Protein AF-A0A8J5HYG6-F1 (afdb_monomer)

Mean predicted aligned error: 8.16 Å

InterPro domains:
  IPR001245 Serine-threonine/tyrosine-protein kinase, catalytic domain [PF07714] (3-101)
  IPR011009 Protein kinase-like domain superfamily [SSF56112] (3-103)
  IPR045874 Rust resistance kinase Lr10/LRL2.1-2.5-like [PTHR27009] (4-115)

Radius of gyration: 14.78 Å; Cα contacts (8 Å, |Δi|>4): 103; chains: 1; bounding box: 44×31×33 Å

Foldseek 3Di:
DDDDQLVVLQVVLLVLVCVLCPVVSVVVLVVVCVVPPSLLCCVVCVVVSLCNSLPPCVPPDPPPPSDVVVSQLSSLSNQLSSQSNAPDSVSRDGVVVSVVSNVDGPVPGDRDDRHDDD

Organism: Zingiber officinale (NCBI:txid94328)

Nearest PDB structures (foldseek):
  4oh4-assembly1_A  TM=7.161E-01  e=2.576E-01  Arabidopsis thaliana
  6iui-assembly1_A  TM=3.141E-01  e=2.716E+00  Rattus norvegicus
  5s7i-assembly2_B  TM=5.639E-01  e=8.818E+00  Homo sapiens

pLDDT: mean 78.33, std 15.59, range [44.38, 97.44]

Secondary structure (DSSP, 8-state):
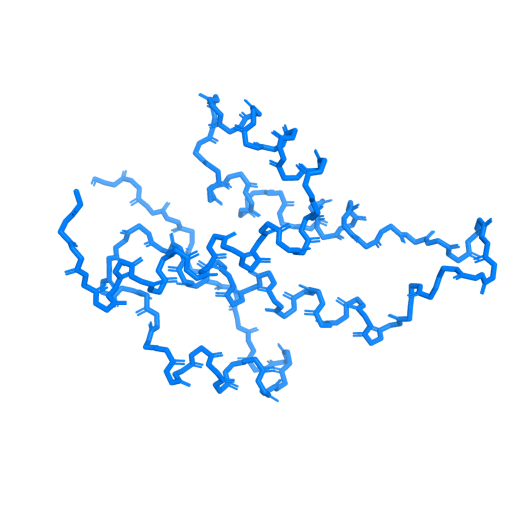----HHHHHHHHHHHHHHHHHHHHHHHHHHHHHTTS-HHHHHHHTHHHHHHHHS--GGGT-TTS---HHHHHHHHHHHHHHHHHT-SSGGGSPPHHHHHHHHHS-GGG--PPPPPP--

Solvent-accessible surface area (backbone atoms only — not comparable to full-atom values): 6951 Å² total; per-residue (Å²): 136,79,92,43,76,58,54,51,37,25,53,49,12,52,50,45,43,38,64,62,43,32,72,69,54,35,46,60,43,52,62,55,21,76,82,42,60,57,70,60,50,50,64,80,34,38,71,61,49,50,44,69,62,53,53,83,35,89,85,77,48,98,83,55,78,70,40,71,66,54,53,49,51,49,52,41,48,48,43,54,16,53,33,22,52,38,81,54,57,85,71,26,62,54,72,68,53,50,50,51,58,70,75,45,60,62,88,80,59,70,79,58,82,78,83,78,93,125

Structure (mmCIF, N/CA/C/O backbone):
data_AF-A0A8J5HYG6-F1
#
_entry.id   AF-A0A8J5HYG6-F1
#
loop_
_atom_site.group_PDB
_atom_site.id
_atom_site.type_symbol
_atom_site.label_atom_id
_atom_site.label_alt_id
_atom_site.label_comp_id
_atom_site.label_asym_id
_atom_site.label_entity_id
_atom_site.label_seq_id
_atom_site.pdbx_PDB_ins_code
_atom_site.Cartn_x
_atom_site.Cartn_y
_atom_site.Cartn_z
_atom_site.occupancy
_atom_site.B_iso_or_equiv
_atom_site.auth_seq_id
_atom_site.auth_comp_id
_atom_site.auth_asym_id
_atom_site.auth_atom_id
_atom_site.pdbx_PDB_model_num
ATOM 1 N N . MET A 1 1 ? -10.774 19.196 -6.269 1.00 55.62 1 MET A N 1
ATOM 2 C CA . MET A 1 1 ? -10.779 18.192 -5.185 1.00 55.62 1 MET A CA 1
ATOM 3 C C . MET A 1 1 ? -11.276 18.868 -3.924 1.00 55.62 1 MET A C 1
ATOM 5 O O . MET A 1 1 ? -10.649 19.818 -3.481 1.00 55.62 1 MET A O 1
ATOM 9 N N . THR A 1 2 ? -12.421 18.449 -3.398 1.00 67.44 2 THR A N 1
ATOM 10 C CA . THR A 1 2 ? -12.875 18.839 -2.057 1.00 67.44 2 THR A CA 1
ATOM 11 C C . THR A 1 2 ? -12.159 17.965 -1.029 1.00 67.44 2 THR A C 1
ATOM 13 O O . THR A 1 2 ? -12.065 16.754 -1.231 1.00 67.44 2 THR A O 1
ATOM 16 N N . ALA A 1 3 ? -11.637 18.562 0.042 1.00 81.31 3 ALA A N 1
ATOM 17 C CA . ALA A 1 3 ? -10.963 17.823 1.107 1.00 81.31 3 ALA A CA 1
ATOM 18 C C . ALA A 1 3 ? -11.934 16.844 1.796 1.00 81.31 3 ALA A C 1
ATOM 20 O O . ALA A 1 3 ? -13.079 17.189 2.088 1.00 81.31 3 ALA A O 1
ATOM 21 N N . SER A 1 4 ? -11.481 15.612 2.014 1.00 92.06 4 SER A N 1
ATOM 22 C CA . SER A 1 4 ? -12.218 14.522 2.655 1.00 92.06 4 SER A CA 1
ATOM 23 C C . SER A 1 4 ? -11.240 13.498 3.230 1.00 92.06 4 SER A C 1
ATOM 25 O O . SER A 1 4 ? -10.132 13.339 2.720 1.00 92.06 4 SER A O 1
ATOM 27 N N . SER A 1 5 ? -11.687 12.695 4.194 1.00 92.94 5 SER A N 1
ATOM 28 C CA . SER A 1 5 ? -10.872 11.597 4.733 1.00 92.94 5 SER A CA 1
ATOM 29 C C . SER A 1 5 ? -10.347 10.654 3.641 1.00 92.94 5 SER A C 1
ATOM 31 O O . SER A 1 5 ? -9.212 10.191 3.703 1.00 92.94 5 SER A O 1
ATOM 33 N N . LYS A 1 6 ? -11.138 10.401 2.592 1.00 94.12 6 LYS A N 1
ATOM 34 C CA . LYS A 1 6 ? -10.736 9.545 1.469 1.00 94.12 6 LYS A CA 1
ATOM 35 C C . LYS A 1 6 ? -9.725 10.208 0.531 1.00 94.12 6 LYS A C 1
ATOM 37 O O . LYS A 1 6 ? -8.906 9.497 -0.054 1.00 94.12 6 LYS A O 1
ATOM 42 N N . SER A 1 7 ? -9.770 11.530 0.346 1.00 92.88 7 SER A N 1
ATOM 43 C CA . SER A 1 7 ? -8.720 12.243 -0.401 1.00 92.88 7 SER A CA 1
ATOM 44 C C . SER A 1 7 ? -7.424 12.324 0.400 1.00 92.88 7 SER A C 1
ATOM 46 O O . SER A 1 7 ? -6.351 12.228 -0.186 1.00 92.88 7 SER A O 1
ATOM 48 N N . ASP A 1 8 ? -7.513 12.426 1.727 1.00 94.94 8 ASP A N 1
ATOM 49 C CA . ASP A 1 8 ? -6.340 12.459 2.603 1.00 94.94 8 ASP A CA 1
ATOM 50 C C . ASP A 1 8 ? -5.614 11.109 2.599 1.00 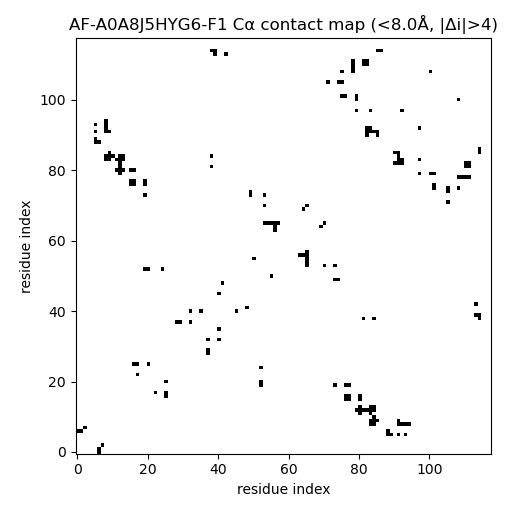94.94 8 ASP A C 1
ATOM 52 O O . ASP A 1 8 ? -4.394 11.068 2.450 1.00 94.94 8 ASP A O 1
ATOM 56 N N . VAL A 1 9 ? -6.358 9.995 2.644 1.00 96.50 9 VAL A N 1
ATOM 57 C CA . VAL A 1 9 ? -5.792 8.641 2.487 1.00 96.50 9 VAL A CA 1
ATOM 58 C C . VAL A 1 9 ? -5.089 8.482 1.138 1.00 96.50 9 VAL A C 1
ATOM 60 O O . VAL A 1 9 ? -3.993 7.933 1.088 1.00 96.50 9 VAL A O 1
ATOM 63 N N . TYR A 1 10 ? -5.669 8.999 0.052 1.00 93.12 10 TYR A N 1
ATOM 64 C CA . TYR A 1 10 ? -5.021 8.954 -1.262 1.00 93.12 10 TYR A CA 1
ATOM 65 C C . TYR A 1 10 ? -3.679 9.694 -1.253 1.00 93.12 10 TYR A C 1
ATOM 67 O O . TYR A 1 10 ? -2.658 9.136 -1.655 1.00 93.12 10 TYR A O 1
ATOM 75 N N . SER A 1 11 ? -3.665 10.930 -0.749 1.00 92.94 11 SER A N 1
ATOM 76 C CA . SER A 1 11 ? -2.443 11.734 -0.643 1.00 92.94 11 SER A CA 1
ATOM 77 C C . SER A 1 11 ? -1.391 11.056 0.239 1.00 92.94 11 SER A C 1
ATOM 79 O O . SER A 1 11 ? -0.210 11.052 -0.102 1.00 92.94 11 SER A O 1
ATOM 81 N N . TYR A 1 12 ? -1.814 10.419 1.333 1.00 95.06 12 TYR A N 1
ATOM 82 C CA . TYR A 1 12 ? -0.938 9.630 2.195 1.00 95.06 12 TYR A CA 1
ATOM 83 C C . TYR A 1 12 ? -0.325 8.426 1.460 1.00 95.06 12 TYR A C 1
ATOM 85 O O . TYR A 1 12 ? 0.878 8.189 1.561 1.00 95.06 12 TYR A O 1
ATOM 93 N N . GLY A 1 13 ? -1.119 7.710 0.659 1.00 93.19 13 GLY A N 1
ATOM 94 C CA . GLY A 1 13 ? -0.643 6.616 -0.188 1.00 93.19 13 GLY A CA 1
ATOM 95 C C . GLY A 1 13 ? 0.410 7.057 -1.201 1.00 93.19 13 GLY A C 1
ATOM 96 O O . GLY A 1 13 ? 1.463 6.430 -1.314 1.00 93.19 13 GLY A O 1
ATOM 97 N N . MET A 1 14 ? 0.163 8.176 -1.885 1.00 89.19 14 MET A N 1
ATOM 98 C CA . MET A 1 14 ? 1.130 8.770 -2.812 1.00 89.19 14 MET A CA 1
ATOM 99 C C . MET A 1 14 ? 2.434 9.152 -2.102 1.00 89.19 14 MET A C 1
ATOM 101 O O . MET A 1 14 ? 3.513 8.854 -2.609 1.00 89.19 14 MET A O 1
ATOM 105 N N . MET A 1 15 ? 2.343 9.743 -0.906 1.00 91.56 15 MET A N 1
ATOM 106 C CA . MET A 1 15 ? 3.510 10.094 -0.093 1.00 91.56 15 MET A CA 1
ATOM 107 C C . MET A 1 15 ? 4.324 8.857 0.313 1.00 91.56 15 MET A C 1
ATOM 109 O O . MET A 1 15 ? 5.548 8.878 0.213 1.00 91.56 15 MET A O 1
ATOM 113 N N . ILE A 1 16 ? 3.676 7.763 0.735 1.00 91.62 16 ILE A N 1
ATOM 114 C CA . ILE A 1 16 ? 4.367 6.497 1.039 1.00 91.62 16 ILE A CA 1
ATOM 115 C C . ILE A 1 16 ? 5.154 6.001 -0.176 1.00 91.62 16 ILE A C 1
ATOM 117 O O . ILE A 1 16 ? 6.321 5.626 -0.044 1.00 91.62 16 ILE A O 1
ATOM 121 N N . LEU A 1 17 ? 4.533 6.004 -1.357 1.00 86.94 17 LEU A N 1
ATOM 122 C CA . LEU A 1 17 ? 5.178 5.528 -2.580 1.00 86.94 17 LEU A CA 1
ATOM 123 C C . LEU A 1 17 ? 6.333 6.434 -3.017 1.00 86.94 17 LEU A C 1
ATOM 125 O O . LEU A 1 17 ? 7.340 5.922 -3.505 1.00 86.94 17 LEU A O 1
ATOM 129 N N . GLU A 1 18 ? 6.237 7.746 -2.790 1.00 83.62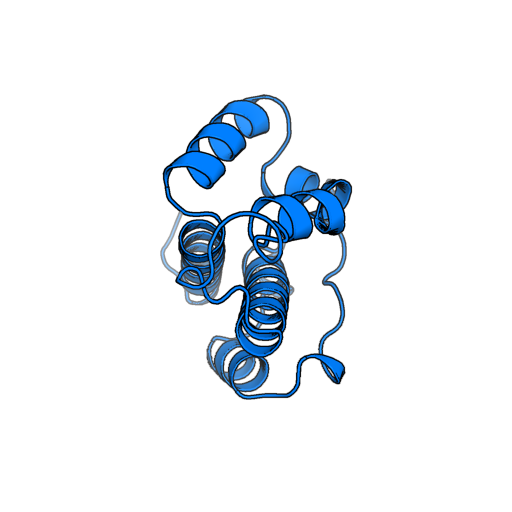 18 GLU A N 1
ATOM 130 C CA . GLU A 1 18 ? 7.347 8.680 -3.004 1.00 83.62 18 GLU A CA 1
ATOM 131 C C . GLU A 1 18 ? 8.517 8.409 -2.046 1.00 83.62 18 GLU A C 1
ATOM 133 O O . GLU A 1 18 ? 9.673 8.397 -2.476 1.00 83.62 18 GLU A O 1
ATOM 138 N N . ILE A 1 19 ? 8.235 8.152 -0.763 1.00 85.19 19 ILE A N 1
ATOM 139 C CA . ILE A 1 19 ? 9.255 7.836 0.249 1.00 85.19 19 ILE A CA 1
ATOM 140 C C . ILE A 1 19 ? 9.996 6.549 -0.120 1.00 85.19 19 ILE A C 1
ATOM 142 O O . ILE A 1 19 ? 11.225 6.526 -0.100 1.00 85.19 19 ILE A O 1
ATOM 146 N N . VAL A 1 20 ? 9.257 5.501 -0.489 1.00 83.62 20 VAL A N 1
ATOM 147 C CA . VAL A 1 20 ? 9.826 4.199 -0.856 1.00 83.62 20 VAL A CA 1
ATOM 148 C C . VAL A 1 20 ? 10.603 4.263 -2.172 1.00 83.62 20 VAL A C 1
ATOM 150 O O . VAL A 1 20 ? 11.694 3.707 -2.270 1.00 83.62 20 VAL A O 1
ATOM 153 N N . GLY A 1 21 ? 10.068 4.949 -3.182 1.00 74.31 21 GLY A N 1
ATOM 154 C CA . GLY A 1 21 ? 10.747 5.111 -4.466 1.00 74.31 21 GLY A CA 1
ATOM 155 C C . GLY A 1 21 ? 11.980 6.008 -4.377 1.00 74.31 21 GLY A C 1
ATOM 156 O O . GLY A 1 21 ? 12.926 5.864 -5.151 1.00 74.31 21 GLY A O 1
ATOM 157 N N . GLY A 1 22 ? 11.989 6.953 -3.439 1.00 70.69 22 GLY A N 1
ATOM 158 C CA . GLY A 1 22 ? 12.935 8.057 -3.420 1.00 70.69 22 GLY A CA 1
ATOM 159 C C . GLY A 1 22 ? 12.681 9.044 -4.568 1.00 70.69 22 GLY A C 1
ATOM 160 O O . GLY A 1 22 ? 12.240 8.688 -5.662 1.00 70.69 22 GLY A O 1
ATOM 161 N N . ARG A 1 23 ? 13.018 10.322 -4.352 1.00 60.09 23 ARG A N 1
ATOM 162 C CA . 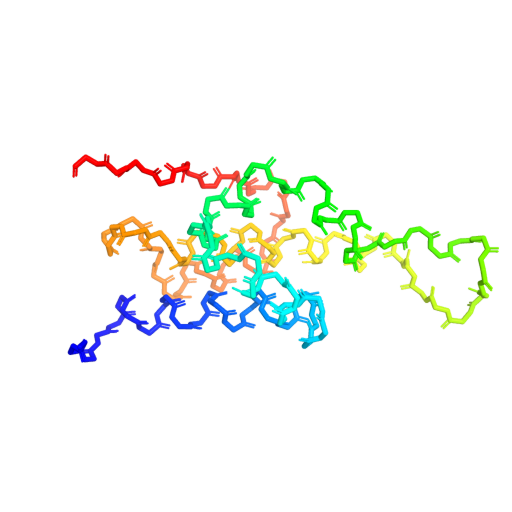ARG A 1 23 ? 12.669 11.422 -5.277 1.00 60.09 23 ARG A CA 1
ATOM 163 C C . ARG A 1 23 ? 13.119 11.209 -6.727 1.00 60.09 23 ARG A C 1
ATOM 165 O O . ARG A 1 23 ? 12.416 11.623 -7.642 1.00 60.09 23 ARG A O 1
ATOM 172 N N . LYS A 1 24 ? 14.285 10.591 -6.955 1.00 60.28 24 LYS A N 1
ATOM 173 C CA . LYS A 1 24 ? 14.821 10.369 -8.312 1.00 60.28 24 LYS A CA 1
ATOM 174 C C . LYS A 1 24 ? 14.054 9.282 -9.065 1.00 60.28 24 LYS A C 1
ATOM 176 O O . LYS A 1 24 ? 13.688 9.515 -10.214 1.00 60.28 24 LYS A O 1
ATOM 181 N N . ASN A 1 25 ? 13.780 8.140 -8.429 1.00 61.72 25 ASN A N 1
ATOM 182 C CA . ASN A 1 25 ? 13.039 7.064 -9.088 1.00 61.72 25 ASN A CA 1
ATOM 183 C C . ASN A 1 25 ? 11.560 7.427 -9.208 1.00 61.72 25 ASN A C 1
ATOM 185 O O . ASN A 1 25 ? 10.980 7.204 -10.262 1.00 61.72 25 ASN A O 1
ATOM 189 N N . PHE A 1 26 ? 10.982 8.070 -8.187 1.00 65.75 26 PHE A N 1
ATOM 190 C CA . PHE A 1 26 ? 9.601 8.544 -8.235 1.00 65.75 26 PHE A CA 1
ATOM 191 C C . PHE A 1 26 ? 9.395 9.608 -9.316 1.00 65.75 26 PHE A C 1
ATOM 193 O O . PHE A 1 26 ? 8.433 9.514 -10.062 1.00 65.75 26 PHE A O 1
ATOM 200 N N . LYS A 1 27 ? 10.304 10.583 -9.477 1.00 62.09 27 LYS A N 1
ATOM 201 C CA . LYS A 1 27 ? 10.202 11.576 -10.560 1.00 62.09 27 LYS A CA 1
ATOM 202 C C . LYS A 1 27 ? 10.358 10.941 -11.941 1.00 62.09 27 LYS A C 1
ATOM 204 O O . LYS A 1 27 ? 9.515 11.163 -12.797 1.00 62.09 27 LYS A O 1
ATOM 209 N N . ALA A 1 28 ? 11.377 10.103 -12.141 1.00 61.75 28 ALA A N 1
ATOM 210 C CA . ALA A 1 28 ? 11.548 9.375 -13.400 1.00 61.75 28 ALA A CA 1
ATOM 211 C C . ALA A 1 28 ? 10.331 8.490 -13.736 1.00 61.75 28 ALA A C 1
ATOM 213 O O . ALA A 1 28 ? 10.039 8.242 -14.903 1.00 61.75 28 ALA A O 1
ATOM 214 N N . MET A 1 29 ? 9.617 8.024 -12.713 1.00 61.75 29 MET A N 1
ATOM 215 C CA . MET A 1 29 ? 8.400 7.229 -12.829 1.00 61.75 29 MET A CA 1
ATOM 216 C C . MET A 1 29 ? 7.157 8.077 -13.071 1.00 61.75 29 MET A C 1
ATOM 218 O O . MET A 1 29 ? 6.358 7.719 -13.925 1.00 61.75 29 MET A O 1
ATOM 222 N N . ALA A 1 30 ? 7.015 9.211 -12.385 1.00 61.34 30 ALA A N 1
ATOM 223 C CA . ALA A 1 30 ? 5.963 10.189 -12.620 1.00 61.34 30 ALA A CA 1
ATOM 224 C C . ALA A 1 30 ? 6.048 10.735 -14.055 1.00 61.34 30 ALA A C 1
ATOM 226 O O . ALA A 1 30 ? 5.036 10.822 -14.748 1.00 61.34 30 ALA A O 1
ATOM 227 N N . ASP A 1 31 ? 7.264 10.993 -14.537 1.00 62.22 31 ASP A N 1
ATOM 228 C CA . ASP A 1 31 ? 7.518 11.457 -15.899 1.00 62.22 31 ASP A CA 1
ATOM 229 C C . ASP A 1 31 ? 7.142 10.377 -16.936 1.00 62.22 31 ASP A C 1
ATOM 231 O O . ASP A 1 31 ? 6.453 10.690 -17.903 1.00 62.22 31 ASP A O 1
ATOM 235 N N . ARG A 1 32 ? 7.466 9.089 -16.710 1.00 57.50 32 ARG A N 1
ATOM 236 C CA . ARG A 1 32 ? 6.954 7.972 -17.545 1.00 57.50 32 ARG A CA 1
ATOM 237 C C . ARG A 1 32 ? 5.445 7.774 -17.415 1.00 57.50 32 ARG A C 1
ATOM 239 O O . ARG A 1 32 ? 4.792 7.355 -18.363 1.00 57.50 32 ARG A O 1
ATOM 246 N N . SER A 1 33 ? 4.883 8.083 -16.248 1.00 53.94 33 SER A N 1
ATOM 247 C CA . SER A 1 33 ? 3.455 7.925 -15.993 1.00 53.94 33 SER A CA 1
ATOM 248 C C . SER A 1 33 ? 2.579 8.975 -16.679 1.00 53.94 33 SER A C 1
ATOM 250 O O . SER A 1 33 ? 1.364 8.824 -16.772 1.00 53.94 33 SER A O 1
ATOM 252 N N . SER A 1 34 ? 3.196 10.036 -17.204 1.00 54.22 34 SER A N 1
ATOM 253 C CA . SER A 1 34 ? 2.503 10.972 -18.089 1.00 54.22 34 SER A CA 1
ATOM 254 C C . SER A 1 34 ? 2.022 10.305 -19.390 1.00 54.22 34 SER A C 1
ATOM 256 O O . SER A 1 34 ? 1.092 10.810 -20.014 1.00 54.22 34 SER A O 1
ATOM 258 N N . GLU A 1 35 ? 2.576 9.135 -19.741 1.00 51.53 35 GLU A N 1
ATOM 259 C CA . GLU A 1 35 ? 2.124 8.271 -20.840 1.00 51.53 35 GLU A CA 1
ATOM 260 C C . GLU A 1 35 ? 1.270 7.069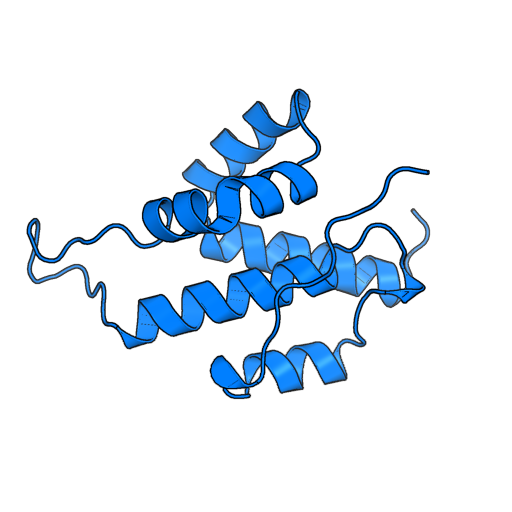 -20.358 1.00 51.53 35 GLU A C 1
ATOM 262 O O . GLU A 1 35 ? 0.512 6.509 -21.149 1.00 51.53 35 GLU A O 1
ATOM 267 N N . ILE A 1 36 ? 1.351 6.677 -19.071 1.00 55.62 36 ILE A N 1
ATOM 268 C CA . ILE A 1 36 ? 0.630 5.543 -18.440 1.00 55.62 36 ILE A CA 1
ATOM 269 C C . ILE A 1 36 ? 0.263 5.900 -16.990 1.00 55.62 36 ILE A C 1
ATOM 271 O O . ILE A 1 36 ? 1.157 6.108 -16.180 1.00 55.62 36 ILE A O 1
ATOM 275 N N . TYR A 1 37 ? -1.019 5.903 -16.611 1.00 65.44 37 TYR A N 1
ATOM 276 C CA . TYR A 1 37 ? -1.473 6.236 -15.248 1.00 65.44 37 TYR A CA 1
ATOM 277 C C . TYR A 1 37 ? -0.604 5.583 -14.147 1.00 65.44 37 TYR A C 1
ATOM 279 O O . TYR A 1 37 ? -0.481 4.361 -14.081 1.00 65.44 37 TYR A O 1
ATOM 287 N N . PHE A 1 38 ? 0.025 6.409 -13.293 1.00 63.16 38 PHE A N 1
ATOM 288 C CA . PHE A 1 38 ? 1.061 5.993 -12.326 1.00 63.16 38 PHE A CA 1
ATOM 289 C C . PHE A 1 38 ? 0.682 4.750 -11.501 1.00 63.16 38 PHE A C 1
ATOM 291 O O . PHE A 1 38 ? 1.492 3.825 -11.442 1.00 63.16 38 PHE A O 1
ATOM 298 N N . PRO A 1 39 ? -0.530 4.662 -10.918 1.00 64.62 39 PRO A N 1
ATOM 299 C CA . PRO A 1 39 ? -0.958 3.452 -10.226 1.00 64.62 39 PRO A CA 1
ATOM 300 C C . PRO A 1 39 ? -0.916 2.198 -11.104 1.00 64.62 39 PRO A C 1
ATOM 302 O O . PRO A 1 39 ? -0.357 1.202 -10.657 1.00 64.62 39 PRO A O 1
ATOM 305 N N . ASP A 1 40 ? -1.414 2.233 -12.345 1.00 68.62 40 ASP A N 1
ATOM 306 C CA . ASP A 1 40 ? -1.429 1.060 -13.238 1.00 68.62 40 ASP A CA 1
ATOM 307 C C . ASP A 1 40 ? -0.032 0.551 -13.543 1.00 68.62 40 ASP A C 1
ATOM 309 O O . ASP A 1 40 ? 0.215 -0.654 -13.510 1.00 68.62 40 ASP A O 1
ATOM 313 N N . TRP A 1 41 ? 0.896 1.474 -13.800 1.00 66.62 41 TRP A N 1
ATOM 314 C CA . TRP A 1 41 ? 2.282 1.115 -14.052 1.00 66.62 41 TRP A CA 1
ATOM 315 C C . TRP A 1 41 ? 2.903 0.418 -12.835 1.00 66.62 41 TRP A C 1
ATOM 317 O O . TRP A 1 41 ? 3.615 -0.574 -13.001 1.00 66.62 41 TRP A O 1
ATOM 327 N N . VAL A 1 42 ? 2.605 0.889 -11.615 1.00 68.56 42 VAL A N 1
ATOM 328 C CA . VAL A 1 42 ? 3.093 0.251 -10.382 1.00 68.56 42 VAL A CA 1
ATOM 329 C C . VAL A 1 42 ? 2.480 -1.141 -10.197 1.00 68.56 42 VAL A C 1
ATOM 331 O O . VAL A 1 42 ? 3.184 -2.025 -9.719 1.00 68.56 42 VAL A O 1
ATOM 334 N N . TYR A 1 43 ? 1.231 -1.382 -10.614 1.00 71.50 43 TYR A N 1
ATOM 335 C CA . TYR A 1 43 ? 0.662 -2.739 -10.636 1.00 71.50 43 TYR A CA 1
ATOM 336 C C . TYR A 1 43 ? 1.388 -3.645 -11.631 1.00 71.50 43 TYR A C 1
ATOM 338 O O . TYR A 1 43 ? 1.859 -4.717 -11.257 1.00 71.50 43 TYR A O 1
ATOM 346 N N . ASP A 1 44 ? 1.511 -3.207 -12.884 1.00 70.19 44 ASP A N 1
ATOM 347 C CA . ASP A 1 44 ? 2.066 -4.028 -13.969 1.00 70.19 44 ASP A CA 1
ATOM 348 C C . ASP A 1 44 ? 3.574 -4.257 -13.836 1.00 70.19 44 ASP A C 1
ATOM 350 O O . ASP A 1 44 ? 4.131 -5.207 -14.389 1.00 70.19 44 ASP A O 1
ATOM 354 N N . SER A 1 45 ? 4.247 -3.381 -13.094 1.00 68.50 45 SER A N 1
ATOM 355 C CA . SER A 1 45 ? 5.685 -3.428 -12.869 1.00 68.50 45 SER A CA 1
ATOM 356 C C . SER A 1 45 ? 6.038 -3.653 -11.404 1.00 68.50 45 SER A C 1
ATOM 358 O O . SER A 1 45 ? 7.173 -3.364 -11.050 1.00 68.50 45 SER A O 1
ATOM 360 N N . PHE A 1 46 ? 5.130 -4.155 -10.557 1.00 76.00 46 PHE A N 1
ATOM 361 C CA . PHE A 1 46 ? 5.352 -4.224 -9.105 1.00 76.00 46 PHE A CA 1
ATOM 362 C C . PHE A 1 46 ? 6.666 -4.917 -8.735 1.00 76.00 46 PHE A C 1
ATOM 364 O O . PHE A 1 46 ? 7.468 -4.334 -8.010 1.00 76.00 46 PHE A O 1
ATOM 371 N N . ASP A 1 47 ? 6.923 -6.109 -9.280 1.00 74.38 47 ASP A N 1
ATOM 372 C CA . ASP A 1 47 ? 8.152 -6.862 -8.995 1.00 74.38 47 ASP A CA 1
ATOM 373 C C . ASP A 1 47 ? 9.395 -6.123 -9.505 1.00 74.38 47 ASP A C 1
ATOM 375 O O . ASP A 1 47 ? 10.363 -5.941 -8.776 1.00 74.38 47 ASP A O 1
ATOM 379 N N . LYS A 1 48 ? 9.333 -5.579 -10.728 1.00 72.25 48 LYS A N 1
ATOM 380 C CA . LYS A 1 48 ? 10.426 -4.773 -11.298 1.00 72.25 48 LYS A CA 1
ATOM 381 C C . LYS A 1 48 ? 10.683 -3.519 -10.471 1.00 72.25 48 LYS A C 1
ATOM 383 O O . LYS A 1 48 ? 11.824 -3.119 -10.288 1.00 72.25 48 LYS A O 1
ATOM 388 N N . TYR A 1 49 ? 9.625 -2.868 -10.001 1.00 72.19 49 TYR A N 1
ATOM 389 C CA . TYR A 1 49 ? 9.710 -1.672 -9.184 1.00 72.19 49 TYR A CA 1
ATOM 390 C C . TYR A 1 49 ? 10.304 -2.004 -7.823 1.00 72.19 49 TYR A C 1
ATOM 392 O O . TYR A 1 49 ? 11.216 -1.310 -7.387 1.00 72.19 49 TYR A O 1
ATOM 400 N N . TYR A 1 50 ? 9.848 -3.092 -7.206 1.00 76.38 50 TYR A N 1
ATOM 401 C CA . TYR A 1 50 ? 10.384 -3.602 -5.958 1.00 76.38 50 TYR A CA 1
ATOM 402 C C . TYR A 1 50 ? 11.885 -3.890 -6.067 1.00 76.38 50 TYR A C 1
ATOM 404 O O . TYR A 1 50 ? 12.657 -3.403 -5.241 1.00 76.38 50 TYR A O 1
ATOM 412 N N . ASP A 1 51 ? 12.319 -4.570 -7.127 1.00 76.19 51 ASP A N 1
ATOM 413 C CA . ASP A 1 51 ? 13.734 -4.849 -7.384 1.00 76.19 51 ASP A CA 1
ATOM 414 C C . ASP A 1 51 ? 14.547 -3.566 -7.634 1.00 76.19 51 ASP A C 1
ATOM 416 O O . ASP A 1 51 ? 15.688 -3.454 -7.191 1.00 76.19 51 ASP A O 1
ATOM 420 N N . LEU A 1 52 ? 13.961 -2.563 -8.301 1.00 72.94 52 LEU A N 1
ATOM 421 C CA . LEU A 1 52 ? 14.601 -1.262 -8.541 1.00 72.94 52 LEU A CA 1
ATOM 422 C C . LEU A 1 52 ? 14.781 -0.437 -7.260 1.00 72.94 52 LEU A C 1
ATOM 424 O O . LEU A 1 52 ? 15.776 0.278 -7.141 1.00 72.94 52 LEU A O 1
ATOM 428 N N . VAL A 1 53 ? 13.823 -0.492 -6.327 1.00 71.88 53 VAL A N 1
ATOM 429 C CA . VAL A 1 53 ? 13.903 0.232 -5.042 1.00 71.88 53 VAL A CA 1
ATOM 430 C C . VAL A 1 53 ? 14.629 -0.562 -3.959 1.00 71.88 53 VAL A C 1
ATOM 432 O O . VAL A 1 53 ? 15.075 0.013 -2.968 1.00 71.88 53 VAL A O 1
ATOM 435 N N . THR A 1 54 ? 14.790 -1.871 -4.154 1.00 70.88 54 THR A N 1
ATOM 436 C CA . THR A 1 54 ? 15.574 -2.758 -3.287 1.00 70.88 54 THR A CA 1
ATOM 437 C C . THR A 1 54 ? 16.648 -3.530 -4.061 1.00 70.88 54 THR A C 1
ATOM 439 O O . THR A 1 54 ? 16.705 -4.762 -3.973 1.00 70.88 54 THR A O 1
ATOM 442 N N . PRO A 1 55 ? 17.536 -2.834 -4.800 1.00 66.81 55 PRO A N 1
ATOM 443 C CA . PRO A 1 55 ? 18.568 -3.501 -5.574 1.00 66.81 55 PRO A CA 1
ATOM 444 C C . PRO A 1 55 ? 19.433 -4.343 -4.640 1.00 66.81 55 PRO A C 1
ATOM 446 O O . PRO A 1 55 ? 19.720 -3.946 -3.507 1.00 66.81 55 PRO A O 1
ATOM 449 N N . ASP A 1 56 ? 19.825 -5.529 -5.095 1.00 62.34 56 ASP A N 1
ATOM 450 C CA . ASP A 1 56 ? 20.658 -6.410 -4.290 1.00 62.34 56 ASP A CA 1
ATOM 451 C C . ASP A 1 56 ? 22.085 -5.849 -4.213 1.00 62.34 56 ASP A C 1
ATOM 453 O O . ASP A 1 56 ? 22.935 -6.111 -5.060 1.00 62.34 56 ASP A O 1
ATOM 457 N N . THR A 1 57 ? 22.345 -5.009 -3.208 1.00 57.97 57 THR A N 1
ATOM 458 C CA . THR A 1 57 ? 23.651 -4.370 -2.983 1.00 57.97 57 THR A CA 1
ATOM 459 C C . THR A 1 57 ? 24.661 -5.293 -2.308 1.00 57.97 57 THR A C 1
ATOM 461 O O . THR A 1 57 ? 25.791 -4.864 -2.067 1.00 57.97 57 THR A O 1
ATOM 464 N N . SER A 1 58 ? 24.306 -6.566 -2.068 1.00 51.75 58 SER A N 1
ATOM 465 C CA . SER A 1 58 ? 25.185 -7.576 -1.454 1.00 51.75 58 SER A CA 1
ATOM 466 C C . SER A 1 58 ? 26.536 -7.728 -2.173 1.00 51.75 58 SER A C 1
ATOM 468 O O . SER A 1 58 ? 27.508 -8.177 -1.571 1.00 51.75 58 SER A O 1
ATOM 470 N N . LEU A 1 59 ? 26.620 -7.300 -3.438 1.00 50.97 59 LEU A N 1
ATOM 471 C CA . LEU A 1 59 ? 27.818 -7.376 -4.272 1.00 50.97 59 LEU A CA 1
ATOM 472 C C . LEU A 1 59 ? 28.661 -6.088 -4.331 1.00 50.97 59 LEU A C 1
ATOM 474 O O . LEU A 1 59 ? 29.747 -6.133 -4.903 1.00 50.97 59 LEU A O 1
ATOM 478 N N . VAL A 1 60 ? 28.192 -4.944 -3.808 1.00 51.72 60 VAL A N 1
ATOM 479 C CA . VAL A 1 60 ? 28.794 -3.632 -4.149 1.00 51.72 60 VAL A CA 1
ATOM 480 C C . VAL A 1 60 ? 29.316 -2.832 -2.951 1.00 51.72 60 VAL A C 1
ATOM 482 O O . VAL A 1 60 ? 30.253 -2.062 -3.130 1.00 51.72 60 VAL A O 1
ATOM 485 N N . SER A 1 61 ? 28.812 -3.016 -1.725 1.00 44.38 61 SER A N 1
ATOM 486 C CA . SER A 1 61 ? 29.447 -2.406 -0.538 1.00 44.38 61 SER A CA 1
ATOM 487 C C . SER A 1 61 ? 28.902 -2.990 0.775 1.00 44.38 61 SER A C 1
ATOM 489 O O . SER A 1 61 ? 27.688 -3.154 0.882 1.00 44.38 61 SER A O 1
ATOM 491 N N . PRO A 1 62 ? 29.740 -3.258 1.796 1.00 48.00 62 PRO A N 1
ATOM 492 C CA . PRO A 1 62 ? 29.291 -3.741 3.110 1.00 48.00 62 PRO A CA 1
ATOM 493 C C . PRO A 1 62 ? 28.492 -2.707 3.922 1.00 48.00 62 PRO A C 1
ATOM 495 O O . PRO A 1 62 ? 27.947 -3.047 4.966 1.00 48.00 62 PRO A O 1
ATOM 498 N N . GLU A 1 63 ? 28.449 -1.447 3.477 1.00 48.88 63 GLU A N 1
ATOM 499 C CA . GLU A 1 63 ? 27.853 -0.319 4.208 1.00 48.88 63 GLU A CA 1
ATOM 500 C C . GLU A 1 63 ? 26.458 0.113 3.720 1.00 48.88 63 GLU A C 1
ATOM 502 O O . GLU A 1 63 ? 25.846 0.993 4.325 1.00 48.88 63 GLU A O 1
ATOM 507 N N . THR A 1 64 ? 25.910 -0.508 2.668 1.00 50.62 64 THR A N 1
ATOM 508 C CA . THR A 1 64 ? 24.492 -0.336 2.307 1.00 50.62 64 THR A CA 1
ATOM 509 C C . THR A 1 64 ? 23.708 -1.580 2.695 1.00 50.62 64 THR A C 1
ATOM 511 O O . THR A 1 64 ? 23.594 -2.532 1.925 1.00 50.62 64 THR A O 1
ATOM 514 N N . ASP A 1 65 ? 23.167 -1.550 3.915 1.00 49.59 65 ASP A N 1
ATOM 515 C CA . ASP A 1 65 ? 22.267 -2.549 4.496 1.00 49.59 65 ASP A CA 1
ATOM 516 C C . ASP A 1 65 ? 20.999 -2.743 3.639 1.00 49.59 65 ASP A C 1
ATOM 518 O O . ASP A 1 65 ? 19.897 -2.309 3.989 1.00 49.59 65 ASP A O 1
ATOM 522 N N . ALA A 1 66 ? 21.100 -3.499 2.547 1.00 58.06 66 ALA A N 1
ATOM 523 C CA . ALA A 1 66 ? 19.966 -4.221 1.976 1.00 58.06 66 ALA A CA 1
ATOM 524 C C . ALA A 1 66 ? 19.604 -5.401 2.900 1.00 58.06 66 ALA A C 1
ATOM 526 O O . ALA A 1 66 ? 19.556 -6.560 2.494 1.00 58.06 66 ALA A O 1
ATOM 527 N N . ASN A 1 67 ? 19.382 -5.101 4.183 1.00 68.31 67 ASN A N 1
ATOM 528 C CA . ASN A 1 67 ? 18.949 -6.049 5.192 1.00 68.31 67 ASN A CA 1
ATOM 529 C C . ASN A 1 67 ? 17.603 -6.646 4.738 1.00 68.31 67 ASN A C 1
ATOM 531 O O . ASN A 1 67 ? 16.708 -5.882 4.357 1.00 68.31 67 ASN A O 1
ATOM 535 N N . PRO A 1 68 ? 17.408 -7.977 4.792 1.00 70.62 68 PRO A N 1
ATOM 536 C CA . PRO A 1 68 ? 16.125 -8.620 4.506 1.00 70.62 68 PRO A CA 1
ATOM 537 C C . PRO A 1 68 ? 14.920 -7.935 5.170 1.00 70.62 68 PRO A C 1
ATOM 539 O O . PRO A 1 68 ? 13.859 -7.824 4.559 1.00 70.62 68 PRO A O 1
ATOM 542 N N . LYS A 1 69 ? 15.104 -7.376 6.375 1.00 76.88 69 LYS A N 1
ATOM 543 C CA . LYS A 1 69 ? 14.074 -6.587 7.071 1.00 76.88 69 LYS A CA 1
ATOM 544 C C . LYS A 1 69 ? 13.682 -5.308 6.324 1.00 76.88 69 LYS A C 1
ATOM 546 O O . LYS A 1 69 ? 12.501 -4.989 6.244 1.00 76.88 69 LYS A O 1
ATOM 551 N N . THR A 1 70 ? 14.648 -4.585 5.760 1.00 80.31 70 THR A N 1
ATOM 552 C CA . THR A 1 70 ? 14.395 -3.381 4.954 1.00 80.31 70 THR A CA 1
ATOM 553 C C . THR A 1 70 ? 13.618 -3.745 3.694 1.00 80.31 70 THR A C 1
ATOM 555 O O . THR A 1 70 ? 12.633 -3.089 3.375 1.00 80.31 70 THR A O 1
ATOM 558 N N . LYS A 1 71 ? 13.995 -4.844 3.024 1.00 81.94 71 LYS A N 1
ATOM 559 C CA . LYS A 1 71 ? 13.277 -5.364 1.851 1.00 81.94 71 LYS A CA 1
ATOM 560 C C . LYS A 1 71 ? 11.815 -5.692 2.177 1.00 81.94 71 LYS A C 1
ATOM 562 O O . LYS A 1 71 ? 10.920 -5.339 1.407 1.00 81.94 71 LYS A O 1
ATOM 567 N N . GLU A 1 72 ? 11.557 -6.324 3.317 1.00 86.62 72 GLU A N 1
ATOM 568 C CA . GLU A 1 72 ? 10.201 -6.640 3.773 1.00 86.62 72 GLU A CA 1
ATOM 569 C C . GLU A 1 72 ? 9.378 -5.378 4.079 1.00 86.62 72 GLU A C 1
ATOM 571 O O . GLU A 1 72 ? 8.253 -5.238 3.597 1.00 86.62 72 GLU A O 1
ATOM 576 N N . ILE A 1 73 ? 9.955 -4.421 4.816 1.00 88.56 73 ILE A N 1
ATOM 577 C CA . ILE A 1 73 ? 9.309 -3.138 5.136 1.00 88.56 73 ILE A CA 1
ATOM 578 C C . ILE A 1 73 ? 8.955 -2.383 3.853 1.00 88.56 73 ILE A C 1
ATOM 580 O O . ILE A 1 73 ? 7.822 -1.924 3.711 1.00 88.56 73 ILE A O 1
ATOM 584 N N . THR A 1 74 ? 9.879 -2.316 2.893 1.00 87.75 74 THR A N 1
ATOM 585 C CA . THR A 1 74 ? 9.656 -1.671 1.597 1.00 87.75 74 THR A CA 1
ATOM 586 C C . THR A 1 74 ? 8.478 -2.295 0.854 1.00 87.75 74 THR A C 1
ATOM 588 O O . THR A 1 74 ? 7.572 -1.583 0.421 1.00 87.75 74 THR A O 1
ATOM 591 N N . LYS A 1 75 ? 8.433 -3.631 0.768 1.00 88.44 75 LYS A N 1
ATOM 592 C CA . LYS A 1 75 ? 7.339 -4.347 0.099 1.00 88.44 75 LYS A CA 1
ATOM 593 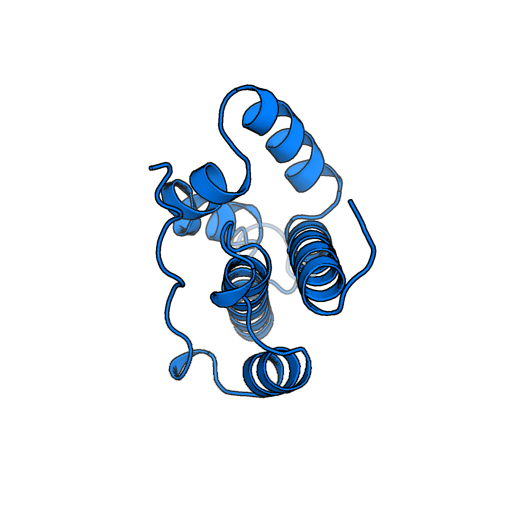C C . LYS A 1 75 ? 5.995 -4.081 0.779 1.00 88.44 75 LYS A C 1
ATOM 595 O O . LYS A 1 75 ? 5.011 -3.787 0.103 1.00 88.44 75 LYS A O 1
ATOM 600 N N . LYS A 1 76 ? 5.962 -4.124 2.116 1.00 93.56 76 LYS A N 1
ATOM 601 C CA . LYS A 1 76 ? 4.768 -3.811 2.912 1.00 93.56 76 LYS A CA 1
ATOM 602 C C . LYS A 1 76 ? 4.282 -2.385 2.652 1.00 93.56 76 LYS A C 1
ATOM 604 O O . LYS A 1 76 ? 3.107 -2.188 2.354 1.00 93.56 76 LYS A O 1
ATOM 609 N N . MET A 1 77 ? 5.179 -1.400 2.700 1.00 93.06 77 MET A N 1
ATOM 610 C CA . MET A 1 77 ? 4.842 -0.000 2.431 1.00 93.06 77 MET A CA 1
ATOM 611 C C . MET A 1 77 ? 4.284 0.192 1.017 1.00 93.06 77 MET A C 1
ATOM 613 O O . MET A 1 77 ? 3.299 0.906 0.851 1.00 93.06 77 MET A O 1
ATOM 617 N N . MET A 1 78 ? 4.844 -0.483 0.009 1.00 90.38 78 MET A N 1
ATOM 618 C CA . MET A 1 78 ? 4.322 -0.424 -1.361 1.00 90.38 78 MET A CA 1
ATOM 619 C C . MET A 1 78 ? 2.897 -0.972 -1.465 1.00 90.38 78 MET A C 1
ATOM 621 O O . MET A 1 78 ? 2.036 -0.311 -2.040 1.00 90.38 78 MET A O 1
ATOM 625 N N . ILE A 1 79 ? 2.623 -2.139 -0.872 1.00 92.81 79 ILE A N 1
ATOM 626 C CA . ILE A 1 79 ? 1.282 -2.745 -0.885 1.00 92.81 79 ILE A CA 1
ATOM 627 C C . ILE A 1 79 ? 0.269 -1.830 -0.186 1.00 92.81 79 ILE A C 1
ATOM 629 O O . ILE A 1 79 ? -0.803 -1.562 -0.730 1.00 92.81 79 ILE A O 1
ATOM 633 N N . VAL A 1 80 ? 0.613 -1.296 0.991 1.00 95.62 80 VAL A N 1
ATOM 634 C CA . VAL A 1 80 ? -0.254 -0.358 1.726 1.00 95.62 80 VAL A CA 1
ATOM 635 C C . VAL A 1 80 ? -0.489 0.926 0.926 1.00 95.62 80 VAL A C 1
ATOM 637 O O . VAL A 1 80 ? -1.628 1.383 0.818 1.00 95.62 80 VAL A O 1
ATOM 640 N N . GLY A 1 81 ? 0.561 1.486 0.318 1.00 93.56 81 GLY A N 1
ATO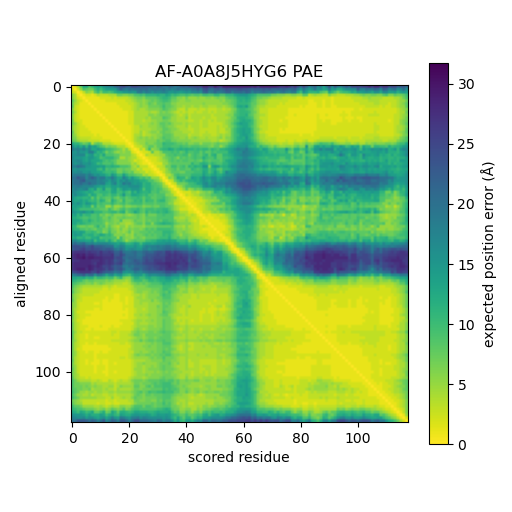M 641 C CA . GLY A 1 81 ? 0.459 2.648 -0.564 1.00 93.56 81 GLY A CA 1
ATOM 642 C C . GLY A 1 81 ? -0.507 2.405 -1.725 1.00 93.56 81 GLY A C 1
ATOM 643 O O . GLY A 1 81 ? -1.360 3.246 -2.004 1.00 93.56 81 GLY A O 1
ATOM 644 N N . LEU A 1 82 ? -0.460 1.220 -2.336 1.00 91.69 82 LEU A N 1
ATOM 645 C CA . LEU A 1 82 ? -1.344 0.844 -3.443 1.00 91.69 82 LEU A CA 1
ATOM 646 C C . LEU A 1 82 ? -2.812 0.673 -3.030 1.00 91.69 82 LEU A C 1
ATOM 648 O O . LEU A 1 82 ? -3.711 1.028 -3.796 1.00 91.69 82 LEU A O 1
ATOM 652 N N . TRP A 1 83 ? -3.074 0.207 -1.807 1.00 94.94 83 TRP A N 1
ATOM 653 C CA . TRP A 1 83 ? -4.426 0.195 -1.238 1.00 94.94 83 TRP A CA 1
ATOM 654 C C . TRP A 1 83 ? -4.965 1.615 -1.033 1.00 94.94 83 TRP A C 1
ATOM 656 O O . TRP A 1 83 ? -6.144 1.884 -1.265 1.00 94.94 83 TRP A O 1
ATOM 666 N N . CYS A 1 84 ? -4.103 2.546 -0.628 1.00 95.19 84 CYS A N 1
ATOM 667 C CA . CYS A 1 84 ? -4.485 3.929 -0.358 1.00 95.19 84 CYS A CA 1
ATOM 668 C C . CYS A 1 84 ? -4.832 4.720 -1.630 1.00 95.19 84 CYS A C 1
ATOM 670 O O . CYS A 1 84 ? -5.698 5.595 -1.578 1.00 95.19 84 CYS A O 1
ATOM 672 N N . ILE A 1 85 ? -4.202 4.411 -2.769 1.00 91.25 85 ILE A N 1
ATOM 673 C CA . ILE A 1 85 ? -4.369 5.168 -4.024 1.00 91.25 85 ILE A CA 1
ATOM 674 C C . ILE A 1 85 ? -5.408 4.577 -4.988 1.00 91.25 85 ILE A C 1
ATOM 676 O O . ILE A 1 85 ? -5.447 4.949 -6.158 1.00 91.25 85 ILE A O 1
ATOM 680 N N . GLN A 1 86 ? -6.268 3.670 -4.516 1.00 89.75 86 GLN A N 1
ATOM 681 C CA . GLN A 1 86 ? -7.371 3.128 -5.316 1.00 89.75 86 GLN A CA 1
ATOM 682 C C . GLN A 1 86 ? -8.201 4.248 -5.967 1.00 89.75 86 GLN A C 1
ATOM 684 O O . GLN A 1 86 ? -8.541 5.242 -5.310 1.00 89.75 86 GLN A O 1
ATOM 689 N N . ILE A 1 87 ? -8.560 4.079 -7.248 1.00 86.31 87 ILE A N 1
ATOM 690 C CA . ILE A 1 87 ? -9.331 5.078 -8.012 1.00 86.31 87 ILE A CA 1
ATOM 691 C C . ILE A 1 87 ? -10.639 5.395 -7.285 1.00 86.31 87 ILE A C 1
ATOM 693 O O . ILE A 1 87 ? -10.912 6.556 -6.976 1.00 86.31 87 ILE A O 1
ATOM 697 N N . LYS A 1 88 ? -11.395 4.349 -6.938 1.00 89.06 88 LYS A N 1
ATOM 698 C CA . LYS A 1 88 ? -12.661 4.440 -6.207 1.00 89.06 88 LYS A CA 1
ATOM 699 C C . LYS A 1 88 ? -12.415 4.799 -4.732 1.00 89.06 88 LYS A C 1
ATOM 701 O O . LYS A 1 88 ? -11.785 4.007 -4.025 1.00 89.06 88 LYS A O 1
ATOM 706 N N . PRO A 1 89 ? -12.884 5.963 -4.233 1.00 92.06 89 PRO A N 1
ATOM 707 C CA . PRO A 1 89 ? -12.703 6.370 -2.837 1.00 92.06 89 PRO A CA 1
ATOM 708 C C . PRO A 1 89 ? -13.202 5.340 -1.817 1.00 92.06 89 PRO A C 1
ATOM 710 O O . PRO A 1 89 ? -12.598 5.165 -0.760 1.00 92.06 89 PRO A O 1
ATOM 713 N N . GLU A 1 90 ? -14.286 4.636 -2.122 1.00 92.56 90 GLU A N 1
ATOM 714 C CA . GLU A 1 90 ? -14.879 3.582 -1.303 1.00 92.56 90 GLU A CA 1
ATOM 715 C C . GLU A 1 90 ? -13.921 2.410 -1.058 1.00 92.56 90 GLU A C 1
ATOM 717 O O . GLU A 1 90 ? -13.880 1.910 0.064 1.00 92.56 90 GLU A O 1
ATOM 722 N N . ASN A 1 91 ? -13.068 2.076 -2.033 1.00 93.25 91 ASN A N 1
ATOM 723 C CA . ASN A 1 91 ? -12.098 0.980 -1.943 1.00 93.25 91 ASN A CA 1
ATOM 724 C C . ASN A 1 91 ? -10.861 1.333 -1.108 1.00 93.25 91 ASN A C 1
ATOM 726 O O . ASN A 1 91 ? -10.092 0.449 -0.736 1.00 93.25 91 ASN A O 1
ATOM 730 N N . ARG A 1 92 ? -10.642 2.620 -0.815 1.00 95.25 92 ARG A N 1
ATOM 731 C CA . ARG A 1 92 ? -9.510 3.054 0.010 1.00 95.25 92 ARG A CA 1
ATOM 732 C C . ARG A 1 92 ? -9.760 2.667 1.473 1.00 95.25 92 ARG A C 1
ATOM 734 O O . ARG A 1 92 ? -10.848 2.962 1.984 1.00 95.25 92 ARG A O 1
ATOM 741 N N . PRO A 1 93 ? -8.785 2.084 2.182 1.00 97.00 93 PRO A N 1
ATOM 742 C CA . PRO A 1 93 ? -8.926 1.769 3.602 1.00 97.00 93 PRO A CA 1
ATOM 743 C C . PRO A 1 93 ? -9.133 3.033 4.453 1.00 97.00 93 PRO A C 1
ATOM 745 O O . PRO A 1 93 ? -8.833 4.153 4.034 1.00 97.00 93 PRO A O 1
ATOM 748 N N . SER A 1 94 ? -9.652 2.868 5.672 1.00 97.12 94 SER A N 1
ATOM 749 C CA . SER A 1 94 ? -9.584 3.932 6.679 1.00 97.12 94 SER A CA 1
ATOM 750 C C . SER A 1 94 ? -8.139 4.125 7.140 1.00 97.12 94 SER A C 1
ATOM 752 O O . SER A 1 94 ? -7.345 3.187 7.106 1.00 97.12 94 SER A O 1
ATOM 754 N N . ILE A 1 95 ? -7.800 5.309 7.656 1.00 96.38 95 ILE A N 1
ATOM 755 C CA . ILE A 1 95 ? -6.450 5.544 8.191 1.00 96.38 95 ILE A CA 1
ATOM 756 C C . ILE A 1 95 ? -6.108 4.597 9.354 1.00 96.38 95 ILE A C 1
ATOM 758 O O . ILE A 1 95 ? -4.969 4.165 9.478 1.00 96.38 95 ILE A O 1
ATOM 762 N N . SER A 1 96 ? -7.097 4.204 10.165 1.00 97.00 96 SER A N 1
ATOM 763 C CA . SER A 1 96 ? -6.906 3.204 11.221 1.00 97.00 96 SER A CA 1
ATOM 764 C C . SER A 1 96 ? -6.492 1.846 10.654 1.00 97.00 96 SER A C 1
ATOM 766 O O . SER A 1 96 ? -5.546 1.246 11.150 1.00 97.00 96 SER A O 1
ATOM 768 N N . MET A 1 97 ? -7.142 1.400 9.576 1.00 96.94 97 MET A N 1
ATOM 769 C CA . MET A 1 97 ? -6.792 0.155 8.896 1.00 96.94 97 MET A CA 1
ATOM 770 C C . MET A 1 97 ? -5.404 0.245 8.259 1.00 96.94 97 MET A C 1
ATOM 772 O O . MET A 1 97 ? -4.632 -0.699 8.350 1.00 96.94 97 MET A O 1
ATOM 776 N N . VAL A 1 98 ? -5.051 1.393 7.672 1.00 97.19 98 VAL A N 1
ATOM 777 C CA . VAL A 1 98 ? -3.705 1.642 7.132 1.00 97.19 98 VAL A CA 1
ATOM 778 C C . VAL A 1 98 ? -2.634 1.469 8.212 1.00 97.19 98 VAL A C 1
ATOM 780 O O . VAL A 1 98 ? -1.642 0.786 7.971 1.00 97.19 98 VAL A O 1
ATOM 783 N N . VAL A 1 99 ? -2.840 2.025 9.410 1.00 96.62 99 VAL A N 1
ATOM 784 C CA . VAL A 1 99 ? -1.920 1.839 10.547 1.00 96.62 99 VAL A CA 1
ATOM 785 C C . VAL A 1 99 ? -1.838 0.365 10.947 1.00 96.62 99 VAL A C 1
ATOM 787 O O . VAL A 1 99 ? -0.736 -0.167 11.041 1.00 96.62 99 VAL A O 1
ATOM 790 N N . THR A 1 100 ? -2.975 -0.328 11.074 1.00 97.44 100 THR A N 1
ATOM 791 C CA . THR A 1 100 ? -2.999 -1.771 11.370 1.00 97.44 100 THR A CA 1
ATOM 792 C C . THR A 1 100 ? -2.222 -2.586 10.333 1.00 97.44 100 THR A C 1
ATOM 794 O O . THR A 1 100 ? -1.449 -3.467 10.698 1.00 97.44 100 THR A O 1
ATOM 797 N N . MET A 1 101 ? -2.372 -2.278 9.043 1.00 96.69 101 MET A N 1
ATOM 798 C CA . MET A 1 101 ? -1.626 -2.938 7.968 1.00 96.69 101 MET A CA 1
ATOM 799 C C . MET A 1 101 ? -0.118 -2.668 8.062 1.00 96.69 101 MET A C 1
ATOM 801 O O . MET A 1 101 ? 0.679 -3.563 7.791 1.00 96.69 101 MET A O 1
ATOM 805 N N . LEU A 1 102 ? 0.289 -1.450 8.440 1.00 95.25 102 LEU A N 1
ATOM 806 C CA . LEU A 1 102 ? 1.699 -1.079 8.597 1.00 95.25 102 LEU A CA 1
ATOM 807 C C . LEU A 1 102 ? 2.348 -1.739 9.819 1.00 95.25 102 LEU A C 1
ATOM 809 O O . LEU A 1 102 ? 3.513 -2.131 9.748 1.00 95.25 102 LEU A O 1
ATOM 813 N N . GLU A 1 103 ? 1.614 -1.888 10.916 1.00 95.19 103 GLU A N 1
ATOM 814 C CA . GLU A 1 103 ? 2.084 -2.547 12.141 1.00 95.19 103 GLU A CA 1
ATOM 815 C C . GLU A 1 103 ? 2.057 -4.081 12.027 1.00 95.19 103 GLU A C 1
ATOM 817 O O . GLU A 1 103 ? 2.878 -4.760 12.644 1.00 95.19 103 GLU A O 1
ATOM 822 N N .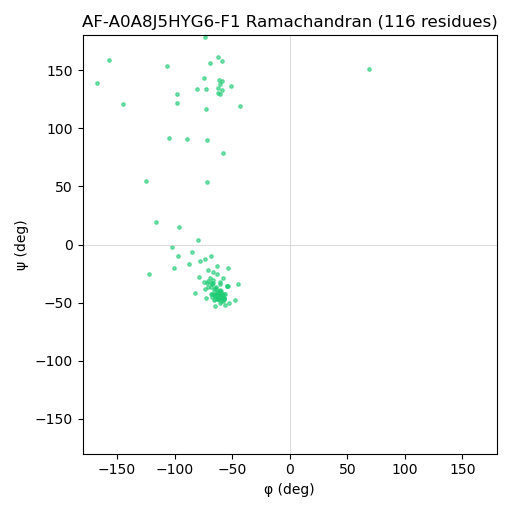 GLY A 1 104 ? 1.157 -4.624 11.201 1.00 93.19 104 GLY A N 1
ATOM 823 C CA . GLY A 1 104 ? 0.962 -6.056 10.987 1.00 93.19 104 GLY A CA 1
ATOM 824 C C . GLY A 1 104 ? 2.047 -6.760 10.161 1.00 93.19 104 GLY A C 1
ATOM 825 O O . GLY A 1 104 ? 3.021 -6.159 9.680 1.00 93.19 104 GLY A O 1
ATOM 826 N N . SER A 1 105 ? 1.865 -8.074 9.995 1.00 92.75 105 SER A N 1
ATOM 827 C CA . SER A 1 105 ? 2.746 -8.906 9.175 1.00 92.75 105 SER A CA 1
ATOM 828 C C . SER A 1 105 ? 2.494 -8.670 7.693 1.00 92.75 105 SER A C 1
ATOM 830 O O . SER A 1 105 ? 1.354 -8.534 7.255 1.00 92.75 105 SER A O 1
ATOM 832 N N . ILE A 1 106 ? 3.556 -8.704 6.886 1.00 88.88 106 ILE A N 1
ATOM 833 C CA . ILE A 1 106 ? 3.403 -8.681 5.430 1.00 88.88 106 ILE A CA 1
ATOM 834 C C . ILE A 1 106 ? 2.658 -9.914 4.899 1.00 88.88 106 ILE A C 1
ATOM 836 O O . ILE A 1 106 ? 2.038 -9.838 3.845 1.00 88.88 106 ILE A O 1
ATOM 840 N N . MET A 1 107 ? 2.696 -11.040 5.622 1.00 89.94 107 MET A N 1
ATOM 841 C CA . MET A 1 107 ? 2.013 -12.275 5.219 1.00 89.94 107 MET A CA 1
ATOM 842 C C . MET A 1 107 ? 0.486 -12.136 5.236 1.00 89.94 107 MET A C 1
ATOM 844 O O . MET A 1 107 ? -0.195 -12.850 4.506 1.00 89.94 107 MET A O 1
ATOM 848 N N . ASP A 1 108 ? -0.034 -11.191 6.022 1.00 91.62 108 ASP A N 1
ATOM 849 C CA . ASP A 1 108 ? -1.466 -10.896 6.114 1.00 91.62 108 ASP A CA 1
ATOM 850 C C . ASP A 1 108 ? -1.930 -9.931 5.007 1.00 91.62 108 ASP A C 1
ATOM 852 O O . ASP A 1 108 ? -3.123 -9.653 4.871 1.00 91.62 108 ASP A O 1
ATOM 856 N N . LEU A 1 109 ? -0.996 -9.394 4.212 1.00 92.31 109 LEU A N 1
ATOM 857 C CA . LEU A 1 109 ? -1.284 -8.413 3.17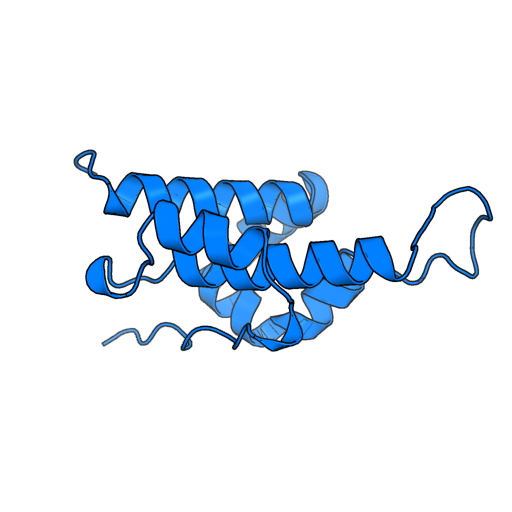6 1.00 92.31 109 LEU A CA 1
ATOM 858 C C . LEU A 1 109 ? -1.399 -9.067 1.805 1.00 92.31 109 LEU A C 1
ATOM 860 O O . LEU A 1 109 ? -0.508 -9.772 1.335 1.00 92.31 109 LEU A O 1
ATOM 864 N N . GLN A 1 110 ? -2.491 -8.742 1.123 1.00 91.38 110 GLN A N 1
ATOM 865 C CA . GLN A 1 110 ? -2.697 -9.078 -0.278 1.00 91.38 110 GLN A CA 1
ATOM 866 C C . GLN A 1 110 ? -2.555 -7.843 -1.155 1.00 91.38 110 GLN A C 1
ATOM 868 O O . GLN A 1 110 ? -2.799 -6.709 -0.723 1.00 91.38 110 GLN A O 1
ATOM 873 N N . MET A 1 111 ? -2.182 -8.084 -2.409 1.00 89.44 111 MET A N 1
ATOM 874 C CA . MET A 1 111 ? -2.149 -7.035 -3.409 1.00 89.44 111 MET A CA 1
ATOM 875 C C . MET A 1 111 ? -3.571 -6.486 -3.619 1.00 89.44 111 MET A C 1
ATOM 877 O O . MET A 1 111 ? -4.499 -7.281 -3.795 1.00 89.44 111 MET A O 1
ATOM 881 N N . PRO A 1 112 ? -3.769 -5.159 -3.587 1.00 90.69 112 PRO A N 1
ATOM 882 C CA . PRO A 1 112 ? -5.052 -4.562 -3.935 1.00 90.69 112 PRO A CA 1
ATOM 883 C C . PRO A 1 112 ? -5.482 -4.921 -5.365 1.00 90.69 112 PRO A C 1
ATOM 885 O O . PRO A 1 112 ? -4.633 -5.240 -6.203 1.00 90.69 112 PRO A O 1
ATOM 888 N N . PRO A 1 113 ? -6.786 -4.845 -5.681 1.00 86.12 113 PRO A N 1
ATOM 889 C CA . PRO A 1 113 ? -7.246 -5.022 -7.050 1.00 86.12 113 PRO A CA 1
ATOM 890 C C . PRO A 1 113 ? -6.645 -3.941 -7.955 1.00 86.12 113 PRO A C 1
ATOM 892 O O . PRO A 1 113 ? -6.532 -2.770 -7.564 1.00 86.12 113 PRO A O 1
ATOM 895 N N . LYS A 1 114 ? -6.276 -4.342 -9.178 1.00 80.56 114 LYS A N 1
ATOM 896 C CA . LYS A 1 114 ? -5.857 -3.397 -10.213 1.00 80.56 114 LYS A CA 1
ATOM 897 C C . LYS A 1 114 ? -7.026 -2.443 -10.503 1.00 80.56 114 LYS A C 1
ATOM 899 O O . LYS A 1 114 ? -8.170 -2.902 -10.557 1.00 80.56 114 LYS A O 1
ATOM 904 N N . PRO A 1 115 ? -6.779 -1.137 -10.671 1.00 72.19 115 PRO A N 1
ATOM 905 C CA . PRO A 1 115 ? -7.839 -0.210 -11.005 1.00 72.19 115 PRO A CA 1
ATOM 906 C C . PRO A 1 115 ? -8.490 -0.577 -12.344 1.00 72.19 115 PRO A C 1
ATOM 908 O O . PRO A 1 115 ? -7.808 -0.779 -13.345 1.00 72.19 115 PRO A O 1
ATOM 911 N N . GLU A 1 116 ? -9.818 -0.666 -12.357 1.00 67.62 116 GLU A N 1
ATOM 912 C CA . GLU A 1 116 ? -10.602 -0.836 -13.580 1.00 67.62 116 GLU A CA 1
ATOM 913 C C . GLU A 1 116 ? -11.134 0.532 -14.023 1.00 67.62 116 GLU A C 1
ATOM 915 O O . GLU A 1 116 ? -11.847 1.201 -13.266 1.00 67.62 116 GLU A O 1
ATOM 920 N N . PHE A 1 117 ? -10.785 0.950 -15.240 1.00 61.94 117 PHE A N 1
ATOM 921 C CA . PHE A 1 117 ? -11.350 2.133 -15.891 1.00 61.94 117 PHE A CA 1
ATOM 922 C C . PHE A 1 117 ? -12.592 1.700 -16.661 1.00 61.94 117 PHE A C 1
ATOM 924 O O . PHE A 1 117 ? -12.491 1.297 -17.817 1.00 61.94 117 PHE A O 1
ATOM 931 N N . ASN A 1 118 ? -13.748 1.752 -16.006 1.00 51.81 118 ASN A N 1
ATOM 932 C CA . ASN A 1 118 ? -15.044 1.638 -16.673 1.00 51.81 118 ASN A CA 1
ATOM 933 C C . ASN A 1 118 ? -15.714 3.007 -16.706 1.00 51.81 118 ASN A C 1
ATOM 935 O O . ASN A 1 118 ? -15.711 3.671 -15.641 1.00 51.81 118 ASN A O 1
#

Sequence (118 aa):
MTASSKSDVYSYGMMILEIVGGRKNFKAMADRSSEIYFPDWVYDSFDKYYDLVTPDTSLVSPETDANPKTKEITKKMMIVGLWCIQIKPENRPSISMVVTMLEGSIMDLQMPPKPEFN